Protein AF-A0A3A9EKT4-F1 (afdb_monomer_lite)

Secondary structure (DSSP, 8-state):
-EEEEEEEEEE--SSSSSPEEEEEEEEEEE-TTS-EEEEEEEEEEEEETTEEEE-SSHHHHSPPPTT--HHHHHHHHHHHTT---

Foldseek 3Di:
DDKAFPDKDWDDQQPPPGTKIKTKIWDWDQDPVRDIDIDIDMWIWDDDPVGTHIDPCVCVVPPDDRPDDPVNVSVSSSVVSVDDD

Sequence (85 aa):
HLYALKGVTCRDIDGDGLKDIVVLMSLSYLGEEEEPVVQADYSIYYQRTGGFYEDKEIKESIPCKEDDSMEEIVEKAREYWGWRA

pLDDT: mean 92.02, std 7.23, range [59.94, 98.44]

Structure (mmCIF, N/CA/C/O backbone):
data_AF-A0A3A9EKT4-F1
#
_entry.id   AF-A0A3A9EKT4-F1
#
loop_
_atom_site.group_PDB
_atom_site.id
_atom_site.type_symbol
_atom_site.label_atom_id
_atom_site.label_alt_id
_atom_site.label_comp_id
_atom_site.label_asym_id
_atom_site.label_entity_id
_atom_site.label_seq_id
_atom_site.pdbx_PDB_ins_code
_atom_site.Cartn_x
_atom_site.Cartn_y
_atom_site.Cartn_z
_atom_site.occupancy
_atom_site.B_iso_or_equiv
_atom_site.auth_seq_id
_atom_site.auth_comp_id
_atom_site.auth_asym_id
_atom_site.auth_atom_id
_atom_site.pdbx_PDB_model_num
ATOM 1 N N . HIS A 1 1 ? 0.815 -5.112 -23.550 1.00 59.94 1 HIS A N 1
ATOM 2 C CA . HIS A 1 1 ? 0.660 -4.644 -22.162 1.00 59.94 1 HIS A CA 1
ATOM 3 C C . HIS A 1 1 ? 0.311 -5.828 -21.284 1.00 59.94 1 HIS A C 1
ATOM 5 O O . HIS A 1 1 ? -0.767 -6.388 -21.457 1.00 59.94 1 HIS A O 1
ATOM 11 N N . LEU A 1 2 ? 1.228 -6.269 -20.425 1.00 68.75 2 LEU A N 1
ATOM 12 C CA . LEU A 1 2 ? 0.938 -7.325 -19.455 1.00 68.75 2 LEU A CA 1
ATOM 13 C C . LEU A 1 2 ? 0.835 -6.689 -18.072 1.00 68.75 2 LEU A C 1
ATOM 15 O O . LEU A 1 2 ? 1.782 -6.053 -17.608 1.00 68.75 2 LEU A O 1
ATOM 19 N N . TYR A 1 3 ? -0.322 -6.879 -17.443 1.00 78.25 3 TYR A N 1
ATOM 20 C CA . TYR A 1 3 ? -0.532 -6.586 -16.033 1.00 78.25 3 TYR A CA 1
ATOM 21 C C . TYR A 1 3 ? -0.172 -7.831 -15.230 1.00 78.25 3 TYR A C 1
ATOM 23 O O . TYR A 1 3 ? -0.689 -8.916 -15.504 1.00 78.25 3 TYR A O 1
ATOM 31 N N . ALA A 1 4 ? 0.698 -7.675 -14.241 1.00 88.94 4 ALA A N 1
ATOM 32 C CA . ALA A 1 4 ? 1.042 -8.731 -13.304 1.00 88.94 4 ALA A CA 1
ATOM 33 C C . ALA A 1 4 ? 0.704 -8.284 -11.883 1.00 88.94 4 ALA A C 1
ATOM 35 O O . ALA A 1 4 ? 1.150 -7.231 -11.429 1.00 88.94 4 ALA A O 1
ATOM 36 N N . LEU A 1 5 ? -0.078 -9.100 -11.176 1.00 92.12 5 LEU A N 1
ATOM 37 C CA . LEU A 1 5 ? -0.239 -8.975 -9.733 1.00 92.12 5 LEU A CA 1
ATOM 38 C C . LEU A 1 5 ? 1.042 -9.505 -9.079 1.00 92.12 5 LEU A C 1
ATOM 40 O O . LEU A 1 5 ? 1.306 -10.704 -9.138 1.00 92.12 5 LEU A O 1
ATOM 44 N N . LYS A 1 6 ? 1.840 -8.615 -8.482 1.00 92.00 6 LYS A N 1
ATOM 45 C CA . LYS A 1 6 ? 3.072 -8.984 -7.768 1.00 92.00 6 LYS A CA 1
ATOM 46 C C . LYS A 1 6 ? 2.757 -9.543 -6.379 1.00 92.00 6 LYS A C 1
ATOM 48 O O . LYS A 1 6 ? 3.439 -10.455 -5.922 1.00 92.00 6 LYS A O 1
ATOM 53 N N . GLY A 1 7 ? 1.714 -9.037 -5.719 1.00 94.38 7 GLY A N 1
ATOM 54 C CA . GLY A 1 7 ? 1.262 -9.581 -4.442 1.00 94.38 7 GLY A CA 1
ATOM 55 C C . GLY A 1 7 ? 0.122 -8.801 -3.800 1.00 94.38 7 GLY A C 1
ATOM 56 O O . GLY A 1 7 ? -0.206 -7.689 -4.210 1.00 94.38 7 GLY A O 1
ATOM 57 N N . VAL A 1 8 ? -0.458 -9.399 -2.761 1.00 97.25 8 VAL A N 1
ATOM 58 C CA . VAL A 1 8 ? -1.441 -8.772 -1.870 1.00 97.25 8 VAL A CA 1
ATOM 59 C C . VAL A 1 8 ? -1.049 -9.095 -0.433 1.00 97.25 8 VAL A C 1
ATOM 61 O O . VAL A 1 8 ? -0.676 -10.232 -0.145 1.00 97.25 8 VAL A O 1
ATOM 64 N N . THR A 1 9 ? -1.137 -8.122 0.468 1.00 97.44 9 THR A N 1
ATOM 65 C CA . THR A 1 9 ? -0.975 -8.348 1.910 1.00 97.44 9 THR A CA 1
ATOM 66 C C . THR A 1 9 ? -2.095 -7.684 2.700 1.00 97.44 9 THR A C 1
ATOM 68 O O . THR A 1 9 ? -2.716 -6.728 2.234 1.00 97.44 9 THR A O 1
ATOM 71 N N . CYS A 1 10 ? -2.365 -8.225 3.888 1.00 97.19 10 CYS A N 1
ATOM 72 C CA . CYS A 1 10 ? -3.380 -7.730 4.809 1.00 97.19 10 CYS A CA 1
ATOM 73 C C . CYS A 1 10 ? -2.739 -7.436 6.164 1.00 97.19 10 CYS A C 1
ATOM 75 O O . CYS A 1 10 ? -2.435 -8.353 6.935 1.00 97.19 10 CYS A O 1
ATOM 77 N N . ARG A 1 11 ? -2.483 -6.160 6.444 1.00 95.12 11 ARG A N 1
ATOM 78 C CA . ARG A 1 11 ? -1.772 -5.692 7.639 1.00 95.12 11 ARG A CA 1
ATOM 79 C C . ARG A 1 11 ? -2.360 -4.364 8.071 1.00 95.12 11 ARG A C 1
ATOM 81 O O . ARG A 1 11 ? -2.898 -3.645 7.255 1.00 95.12 11 ARG A O 1
ATOM 88 N N . ASP A 1 12 ? -2.254 -4.076 9.352 1.00 97.00 12 ASP A N 1
ATOM 89 C CA . ASP A 1 12 ? -2.601 -2.757 9.867 1.00 97.00 12 ASP A CA 1
ATOM 90 C C . ASP A 1 12 ? -1.465 -1.810 9.433 1.00 97.00 12 ASP A C 1
ATOM 92 O O . ASP A 1 12 ? -0.280 -2.108 9.683 1.00 97.00 12 ASP A O 1
ATOM 96 N N . ILE A 1 13 ? -1.816 -0.773 8.672 1.00 97.31 13 ILE A N 1
ATOM 97 C CA . ILE A 1 13 ? -0.896 0.179 8.036 1.00 97.31 13 ILE A CA 1
ATOM 98 C C . ILE A 1 13 ? -0.942 1.532 8.734 1.00 97.31 13 ILE A C 1
ATOM 100 O O . ILE A 1 13 ? 0.105 2.166 8.849 1.00 97.31 13 ILE A O 1
ATOM 104 N N . ASP A 1 14 ? -2.101 1.960 9.228 1.00 96.69 14 ASP A N 1
ATOM 105 C CA . ASP A 1 14 ? -2.272 3.299 9.799 1.00 96.69 14 ASP A CA 1
ATOM 106 C C . ASP A 1 14 ? -2.357 3.351 11.333 1.00 96.69 14 ASP A C 1
ATOM 108 O O . ASP A 1 14 ? -2.254 4.428 11.920 1.00 96.69 14 ASP A O 1
ATOM 112 N N . GLY A 1 15 ? -2.452 2.202 11.999 1.00 96.38 15 GLY A N 1
ATOM 113 C CA . GLY A 1 15 ? -2.334 2.103 13.455 1.00 96.38 15 GLY A CA 1
ATOM 114 C C . GLY A 1 15 ? -3.670 2.132 14.158 1.00 96.38 15 GLY A C 1
ATOM 115 O O . GLY A 1 15 ? -3.702 2.308 15.379 1.00 96.38 15 GLY A O 1
ATOM 116 N N . ASP A 1 16 ? -4.766 1.973 13.418 1.00 95.81 16 ASP A N 1
ATOM 117 C CA . ASP A 1 16 ? -6.113 2.016 13.968 1.00 95.81 16 ASP A CA 1
ATOM 118 C C . ASP A 1 16 ? -6.560 0.688 14.615 1.00 95.81 16 ASP A C 1
ATOM 120 O O . ASP A 1 16 ? -7.588 0.644 15.300 1.00 95.81 16 ASP A O 1
ATOM 124 N N . GLY A 1 17 ? -5.767 -0.380 14.473 1.00 95.75 17 GLY A N 1
ATOM 125 C CA . GLY A 1 17 ? -6.046 -1.711 15.011 1.00 95.75 17 GLY A CA 1
ATOM 126 C C . GLY A 1 17 ? -6.783 -2.640 14.038 1.00 95.75 17 GLY A C 1
ATOM 127 O O . GLY A 1 17 ? -7.024 -3.806 14.383 1.00 95.75 17 GLY A O 1
ATOM 128 N N . LEU A 1 18 ? -7.167 -2.164 12.851 1.00 96.44 18 LEU A N 1
ATOM 129 C CA . LEU A 1 18 ? -7.857 -2.917 11.802 1.00 96.44 18 LEU A CA 1
ATOM 130 C C . LEU A 1 18 ? -6.865 -3.407 10.736 1.00 96.44 18 LEU A C 1
ATOM 132 O O . LEU A 1 18 ? -5.686 -3.088 10.751 1.00 96.44 18 LEU A O 1
ATOM 136 N N . LYS A 1 19 ? -7.284 -4.314 9.846 1.00 96.62 19 LYS A N 1
ATOM 137 C CA . LYS A 1 19 ? -6.390 -4.837 8.798 1.00 96.62 19 LYS A CA 1
ATOM 138 C C . LYS A 1 19 ? -6.677 -4.129 7.487 1.00 96.62 19 LYS A C 1
ATOM 140 O O . LYS A 1 19 ? -7.748 -4.308 6.925 1.00 96.62 19 LYS A O 1
ATOM 145 N N . ASP A 1 20 ? -5.679 -3.457 6.944 1.00 98.12 20 ASP A N 1
ATOM 146 C CA . ASP A 1 20 ? -5.739 -2.822 5.633 1.00 98.12 20 ASP A CA 1
ATOM 147 C C . ASP A 1 20 ? -5.236 -3.766 4.545 1.00 98.12 20 ASP A C 1
ATOM 149 O O . ASP A 1 20 ? -4.555 -4.760 4.818 1.00 98.12 20 ASP A O 1
ATOM 153 N N . ILE A 1 21 ? -5.563 -3.456 3.292 1.00 98.31 21 ILE A N 1
ATOM 154 C CA . ILE A 1 21 ? -5.133 -4.228 2.124 1.00 98.31 21 ILE A CA 1
ATOM 155 C C . ILE A 1 21 ? -4.113 -3.414 1.341 1.00 98.31 21 ILE A C 1
ATOM 157 O O . ILE A 1 21 ? -4.394 -2.287 0.944 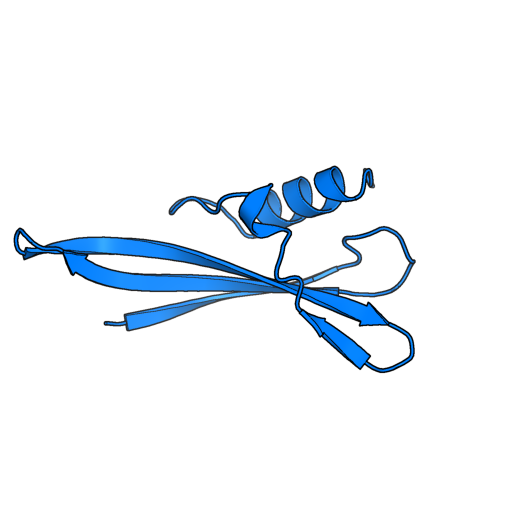1.00 98.31 21 ILE A O 1
ATOM 161 N N . VAL A 1 22 ? -2.966 -4.021 1.040 1.00 97.69 22 VAL A N 1
ATOM 162 C CA . VAL A 1 22 ? -1.987 -3.466 0.099 1.00 97.69 22 VAL A CA 1
ATOM 163 C C . VAL A 1 22 ? -1.873 -4.400 -1.095 1.00 97.69 22 VAL A C 1
ATOM 165 O O . VAL A 1 22 ? -1.623 -5.598 -0.940 1.00 97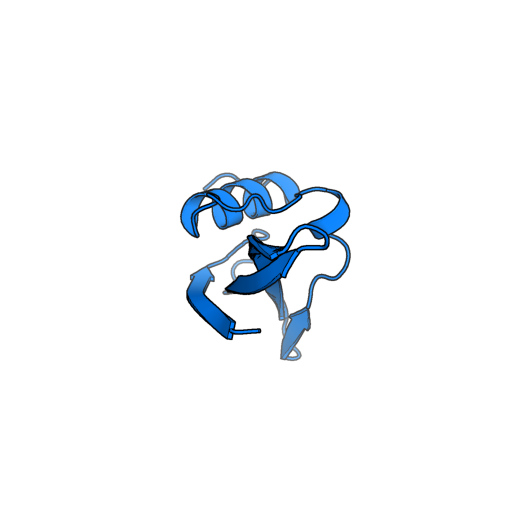.69 22 VAL A O 1
ATOM 168 N N . VAL A 1 23 ? -2.068 -3.851 -2.289 1.00 97.06 23 VAL A N 1
ATOM 169 C CA . VAL A 1 23 ? -1.958 -4.551 -3.572 1.00 97.06 23 VAL A CA 1
ATOM 170 C C . VAL A 1 23 ? -0.743 -4.003 -4.300 1.00 97.06 23 VAL A C 1
ATOM 172 O O . VAL A 1 23 ? -0.669 -2.800 -4.503 1.00 97.06 23 VAL A O 1
ATOM 175 N N . LEU A 1 24 ? 0.182 -4.868 -4.718 1.00 95.75 24 LEU A N 1
ATOM 176 C CA . LEU A 1 24 ? 1.345 -4.502 -5.529 1.00 95.75 24 LEU A CA 1
ATOM 177 C C . LEU A 1 24 ? 1.207 -5.126 -6.916 1.00 95.75 24 LEU A C 1
ATOM 179 O O . LEU A 1 24 ? 0.935 -6.325 -7.049 1.00 95.75 24 LEU A O 1
ATOM 183 N N . MET A 1 25 ? 1.434 -4.333 -7.955 1.00 93.94 25 MET A N 1
ATOM 184 C CA . MET A 1 25 ? 1.321 -4.759 -9.342 1.00 93.94 25 MET A CA 1
ATOM 185 C C . MET A 1 25 ? 2.446 -4.199 -10.209 1.00 93.94 25 MET A C 1
ATOM 187 O O . MET A 1 25 ? 3.186 -3.301 -9.816 1.00 93.94 25 MET A O 1
ATOM 191 N N . SER A 1 26 ? 2.582 -4.750 -11.409 1.00 91.81 26 SER A N 1
ATOM 192 C CA . SER A 1 26 ? 3.422 -4.173 -12.452 1.00 91.81 26 SER A CA 1
ATOM 193 C C . SER A 1 26 ? 2.737 -4.197 -13.805 1.00 91.81 26 SER A C 1
ATOM 195 O O . SER A 1 26 ? 2.061 -5.167 -14.157 1.00 91.81 26 SER A O 1
ATOM 197 N N . LEU A 1 27 ? 2.966 -3.142 -14.572 1.00 87.94 27 LEU A N 1
ATOM 198 C CA . LEU A 1 27 ? 2.565 -2.983 -15.955 1.00 87.94 27 LEU A CA 1
ATOM 199 C C . LEU A 1 27 ? 3.814 -3.035 -16.831 1.00 87.94 27 LEU A C 1
ATOM 201 O O . LEU A 1 27 ? 4.719 -2.226 -16.668 1.00 87.94 27 LEU A O 1
ATOM 205 N N . SER A 1 28 ? 3.847 -3.965 -17.780 1.00 86.44 28 SER A N 1
ATOM 206 C CA . SER A 1 28 ? 4.893 -4.007 -18.807 1.00 86.44 28 SER A CA 1
ATOM 207 C C . SER A 1 28 ? 4.355 -3.580 -20.167 1.00 86.44 28 SER A C 1
ATOM 209 O O . SER A 1 28 ? 3.256 -3.985 -20.574 1.00 86.44 28 SER A O 1
ATOM 211 N N . TYR A 1 29 ? 5.120 -2.752 -20.870 1.00 86.38 29 TYR A N 1
ATOM 212 C CA . TYR A 1 29 ? 4.771 -2.196 -22.175 1.00 86.38 29 TYR A CA 1
ATOM 213 C C . TYR A 1 29 ? 6.019 -1.906 -23.017 1.00 86.38 29 TYR A C 1
ATOM 215 O O . TYR A 1 29 ? 7.132 -1.957 -22.509 1.00 86.38 29 TYR A O 1
ATOM 223 N N . LEU A 1 30 ? 5.826 -1.669 -24.316 1.00 86.81 30 LEU A N 1
ATOM 224 C CA . LEU A 1 30 ? 6.885 -1.183 -25.201 1.00 86.81 30 LEU A CA 1
ATOM 225 C C . LEU A 1 30 ? 6.916 0.341 -25.111 1.00 86.81 30 LEU A C 1
ATOM 227 O O . LEU A 1 30 ? 5.869 0.970 -25.295 1.00 86.81 30 LEU A O 1
ATOM 231 N N . GLY A 1 31 ? 8.083 0.890 -24.788 1.00 84.25 31 GLY A N 1
ATOM 232 C CA . GLY A 1 31 ? 8.352 2.322 -24.772 1.00 84.25 31 GLY A CA 1
ATOM 233 C C . GLY A 1 31 ? 8.371 2.930 -26.174 1.00 84.25 31 GLY A C 1
ATOM 234 O O . GLY A 1 31 ? 8.107 2.259 -27.175 1.00 84.25 31 GLY A O 1
ATOM 235 N N . GLU A 1 32 ? 8.654 4.229 -26.241 1.00 87.00 32 GLU A N 1
ATOM 236 C CA . GLU A 1 32 ? 8.657 4.981 -27.501 1.00 87.00 32 GLU A CA 1
ATOM 237 C C . GLU A 1 32 ? 9.806 4.569 -28.440 1.00 87.00 32 GLU A C 1
ATOM 239 O O . GLU A 1 32 ? 9.667 4.711 -29.655 1.00 87.00 32 GLU A O 1
ATOM 244 N N . GLU A 1 33 ? 10.900 4.010 -27.912 1.00 89.44 33 GLU A N 1
ATOM 245 C CA . GLU A 1 33 ? 12.057 3.512 -28.672 1.00 89.44 33 GLU A CA 1
ATOM 246 C C . GLU A 1 33 ? 12.029 1.976 -28.859 1.00 89.44 33 GLU A C 1
ATOM 248 O O . GLU A 1 33 ? 13.052 1.358 -29.156 1.00 89.44 33 GLU A O 1
ATOM 253 N N . GLU A 1 34 ? 10.851 1.348 -28.718 1.00 85.25 34 GLU A N 1
ATOM 254 C CA . GLU A 1 34 ? 10.634 -0.111 -28.772 1.00 85.25 34 GLU A CA 1
ATOM 255 C C . GLU A 1 34 ? 11.373 -0.919 -27.682 1.00 85.25 34 GLU A C 1
ATOM 257 O O . GLU A 1 34 ? 11.539 -2.139 -27.774 1.00 85.25 34 GLU A O 1
ATOM 262 N N . GLU A 1 35 ? 11.775 -0.262 -26.601 1.00 87.56 35 GLU A N 1
ATOM 263 C CA . GLU A 1 35 ? 12.384 -0.867 -25.427 1.00 87.56 35 GLU A CA 1
ATOM 264 C C . GLU A 1 35 ? 11.326 -1.435 -24.458 1.00 87.56 35 GLU A C 1
ATOM 266 O O . GLU A 1 35 ? 10.256 -0.849 -24.272 1.00 87.56 35 GLU A O 1
ATOM 271 N N . PRO A 1 36 ? 11.571 -2.594 -23.815 1.00 84.38 36 PRO A N 1
ATOM 272 C CA . PRO A 1 36 ? 10.656 -3.123 -22.811 1.00 84.38 36 PRO A CA 1
ATOM 273 C C . PRO A 1 36 ? 10.735 -2.286 -21.527 1.00 84.38 36 PRO A C 1
ATOM 275 O O . PRO A 1 36 ? 11.762 -2.272 -20.852 1.00 84.38 36 PRO A O 1
ATOM 278 N N . VAL A 1 37 ? 9.626 -1.643 -21.161 1.00 87.00 37 VAL A N 1
ATOM 279 C CA . VAL A 1 37 ? 9.475 -0.874 -19.919 1.00 87.00 37 VAL A CA 1
ATOM 280 C C . VAL A 1 37 ? 8.617 -1.661 -18.934 1.00 87.00 37 VAL A C 1
ATOM 282 O O . VAL A 1 37 ? 7.556 -2.181 -19.296 1.00 87.00 37 VAL A O 1
ATOM 285 N N . VAL A 1 38 ? 9.054 -1.732 -17.675 1.00 85.50 38 VAL A N 1
ATOM 286 C CA . VAL A 1 38 ? 8.276 -2.286 -16.562 1.00 85.50 38 VAL A CA 1
ATOM 287 C C . VAL A 1 38 ? 8.041 -1.183 -15.541 1.00 85.50 38 VAL A C 1
ATOM 289 O O . VAL A 1 38 ? 8.969 -0.622 -14.978 1.00 85.50 38 VAL A O 1
ATOM 292 N N . GLN A 1 39 ? 6.777 -0.877 -15.279 1.00 87.44 39 GLN A N 1
ATOM 293 C CA . GLN A 1 39 ? 6.376 0.085 -14.263 1.00 87.44 39 GLN A CA 1
ATOM 294 C C . GLN A 1 39 ? 5.709 -0.658 -13.108 1.00 87.44 39 GLN A C 1
ATOM 296 O O . GLN A 1 39 ? 4.775 -1.429 -13.329 1.00 87.44 39 GLN A O 1
ATOM 301 N N . ALA A 1 40 ? 6.180 -0.448 -11.880 1.00 90.69 40 ALA A N 1
ATOM 302 C CA . ALA A 1 40 ? 5.498 -0.925 -10.681 1.00 90.69 40 ALA A CA 1
ATOM 303 C C . ALA A 1 40 ? 4.488 0.116 -10.185 1.00 90.69 40 ALA A C 1
ATOM 305 O O . ALA A 1 40 ? 4.680 1.318 -10.367 1.00 90.69 40 ALA A O 1
ATOM 306 N N . ASP A 1 41 ? 3.411 -0.359 -9.571 1.00 93.25 41 ASP A N 1
ATOM 307 C CA . ASP A 1 41 ? 2.430 0.479 -8.888 1.00 93.25 41 ASP A CA 1
ATOM 308 C C . ASP A 1 41 ? 1.808 -0.306 -7.725 1.00 93.25 41 ASP A C 1
ATOM 310 O O . ASP A 1 41 ? 1.852 -1.540 -7.699 1.00 93.25 41 ASP A O 1
ATOM 314 N N . TYR A 1 42 ? 1.210 0.391 -6.766 1.00 95.44 42 TYR A N 1
ATOM 315 C CA . TYR A 1 42 ? 0.506 -0.221 -5.643 1.00 95.44 42 TYR A CA 1
ATOM 316 C C . TYR A 1 42 ? -0.796 0.516 -5.325 1.00 95.44 42 TYR A C 1
ATOM 318 O O . TYR A 1 42 ? -0.950 1.677 -5.673 1.00 95.44 42 TYR A O 1
ATOM 326 N N . SER A 1 43 ? -1.734 -0.127 -4.636 1.00 96.88 43 SER A N 1
ATOM 327 C CA . SER A 1 43 ? -2.901 0.538 -4.036 1.00 96.88 43 SER A CA 1
ATOM 328 C C . SER A 1 43 ? -3.038 0.101 -2.584 1.00 96.88 43 SER A C 1
ATOM 330 O O . SER A 1 43 ? -2.792 -1.065 -2.264 1.00 96.88 43 SER A O 1
ATOM 332 N N . ILE A 1 44 ? -3.447 1.026 -1.717 1.00 97.88 44 ILE A N 1
ATOM 333 C CA . ILE A 1 44 ? -3.731 0.759 -0.303 1.00 97.88 44 ILE A CA 1
ATOM 334 C C . ILE A 1 44 ? -5.208 1.024 -0.056 1.00 97.88 44 ILE A C 1
ATOM 336 O O . ILE A 1 44 ? 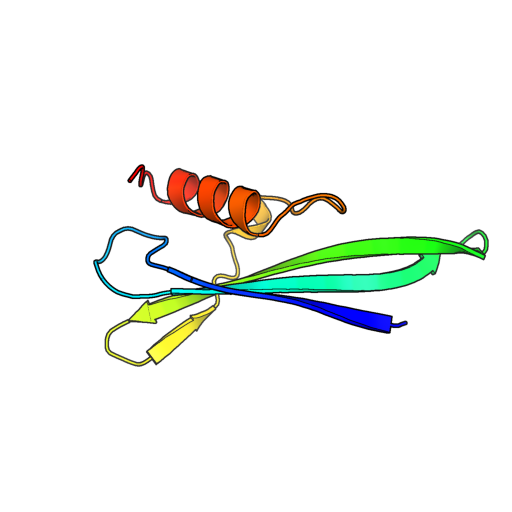-5.743 2.035 -0.505 1.00 97.88 44 ILE A O 1
ATOM 340 N N . TYR A 1 45 ? -5.864 0.105 0.642 1.00 98.44 45 TYR A N 1
ATOM 341 C CA . TYR A 1 45 ? -7.251 0.231 1.055 1.00 98.44 45 TYR A CA 1
ATOM 342 C C . TYR A 1 45 ? -7.333 0.113 2.568 1.00 98.44 45 TYR A C 1
ATOM 344 O O . TYR A 1 45 ? -7.094 -0.974 3.102 1.00 98.44 45 TYR A O 1
ATOM 352 N N . TYR A 1 46 ? -7.717 1.194 3.240 1.00 98.06 46 TYR A N 1
ATOM 353 C CA . TYR A 1 46 ? -7.875 1.172 4.689 1.00 98.06 46 TYR A CA 1
ATOM 354 C C . TYR A 1 46 ? -9.215 0.584 5.086 1.00 98.06 46 TYR A C 1
ATOM 356 O O . TYR A 1 46 ? -10.257 0.935 4.511 1.00 98.06 46 TYR A O 1
ATOM 364 N N . GLN A 1 47 ? -9.199 -0.292 6.083 1.00 98.31 47 GLN A N 1
ATOM 365 C CA . GLN A 1 47 ? -10.421 -0.804 6.674 1.00 98.31 47 GLN A CA 1
ATOM 366 C C . GLN A 1 47 ? -11.016 0.242 7.614 1.00 98.31 47 GLN A C 1
ATOM 368 O O . GLN A 1 47 ? -10.355 0.769 8.495 1.00 98.31 47 GLN A O 1
ATOM 373 N N . ARG A 1 48 ? -12.314 0.503 7.475 1.00 96.25 48 ARG A N 1
ATOM 374 C CA . ARG A 1 48 ? -13.121 1.258 8.439 1.00 96.25 48 ARG A CA 1
ATOM 375 C C . ARG A 1 48 ? -14.372 0.457 8.779 1.00 96.25 48 ARG A C 1
ATOM 377 O O . ARG A 1 48 ? -14.676 -0.562 8.159 1.00 96.25 48 ARG A O 1
ATOM 384 N N . THR A 1 49 ? -15.158 0.942 9.737 1.00 91.81 49 THR A N 1
ATOM 385 C CA . THR A 1 49 ? -16.406 0.287 10.175 1.00 91.81 49 THR A CA 1
ATOM 386 C C . THR A 1 49 ? -17.415 0.046 9.043 1.00 91.81 49 THR A C 1
ATOM 388 O O . THR A 1 49 ? -18.233 -0.864 9.148 1.00 91.81 49 THR A O 1
ATOM 391 N N . GLY A 1 50 ? -17.353 0.831 7.961 1.00 93.19 50 GLY A N 1
ATOM 392 C CA . GLY A 1 50 ? -18.233 0.727 6.793 1.00 93.19 50 GLY A CA 1
ATOM 393 C C . GLY A 1 50 ? -17.679 -0.059 5.598 1.00 93.19 50 GLY A C 1
ATOM 394 O O . GLY A 1 50 ? -18.400 -0.208 4.614 1.00 93.19 50 GLY A O 1
ATOM 395 N N . GLY A 1 51 ? -16.436 -0.551 5.651 1.00 96.38 51 GLY A N 1
AT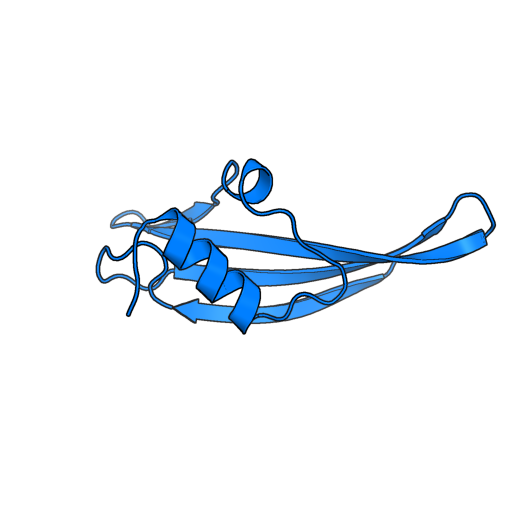OM 396 C CA . GLY A 1 51 ? -15.790 -1.248 4.533 1.00 96.38 51 GLY A CA 1
ATOM 397 C C . GLY A 1 51 ? -14.362 -0.773 4.271 1.00 96.38 51 GLY A C 1
ATOM 398 O O . GLY A 1 51 ? -13.708 -0.246 5.164 1.00 96.38 51 GLY A O 1
ATOM 399 N N . PHE A 1 52 ? -13.889 -0.974 3.042 1.00 97.81 52 PHE A N 1
ATOM 400 C CA . PHE A 1 52 ? -12.538 -0.619 2.607 1.00 97.81 52 PHE A CA 1
ATOM 401 C C . PHE A 1 52 ? -12.554 0.620 1.714 1.00 97.81 52 PHE A C 1
ATOM 403 O O . PHE A 1 52 ? -13.385 0.719 0.809 1.00 97.81 52 PHE A O 1
ATOM 410 N N . TYR A 1 53 ? -11.616 1.535 1.945 1.00 97.75 53 TYR A N 1
ATOM 411 C CA . TYR A 1 53 ? -11.522 2.803 1.225 1.00 97.75 53 TYR A CA 1
ATOM 412 C C . TYR A 1 53 ? -10.121 2.970 0.648 1.00 97.75 53 TYR A C 1
ATOM 414 O O . TYR A 1 53 ? -9.141 2.902 1.383 1.00 97.75 53 TYR A O 1
ATOM 422 N N . GLU A 1 54 ? -10.039 3.165 -0.667 1.00 97.81 54 GLU A N 1
ATOM 423 C CA . GLU A 1 54 ? -8.769 3.372 -1.366 1.00 97.81 54 GLU A CA 1
ATOM 424 C C . GLU A 1 54 ? -8.128 4.705 -0.968 1.00 97.81 54 GLU A C 1
ATOM 426 O O . GLU A 1 54 ? -8.788 5.749 -0.997 1.00 97.81 54 GLU A O 1
ATOM 431 N N . ASP A 1 55 ? -6.833 4.669 -0.667 1.00 96.81 55 ASP A N 1
ATOM 432 C CA . ASP A 1 55 ? -6.002 5.858 -0.538 1.00 96.81 55 ASP A CA 1
ATOM 433 C C . ASP A 1 55 ? -5.544 6.341 -1.916 1.00 96.81 55 ASP A C 1
ATOM 435 O O . ASP A 1 55 ? -4.775 5.672 -2.614 1.00 96.81 55 ASP A O 1
ATOM 439 N N . LYS A 1 56 ? -6.027 7.519 -2.307 1.00 94.56 56 LYS A N 1
ATOM 440 C CA . LYS A 1 56 ? -5.709 8.135 -3.598 1.00 94.56 56 LYS A CA 1
ATOM 441 C C . LYS A 1 56 ? -4.576 9.154 -3.515 1.00 94.56 56 LYS A C 1
ATOM 443 O O . LYS A 1 56 ? -4.088 9.566 -4.561 1.00 94.56 56 LYS A O 1
ATOM 448 N N . GLU A 1 57 ? -4.168 9.545 -2.310 1.00 94.06 57 GLU A N 1
ATOM 449 C CA . GLU A 1 57 ? -3.240 10.658 -2.076 1.00 94.06 57 GLU A CA 1
ATOM 450 C C . GLU A 1 57 ? -1.861 10.165 -1.615 1.00 94.06 57 GLU A C 1
ATOM 452 O O . GLU A 1 57 ? -0.848 10.803 -1.895 1.00 94.06 57 GLU A O 1
ATOM 457 N N . ILE A 1 58 ? -1.770 8.984 -0.991 1.00 93.38 58 ILE A N 1
ATOM 458 C CA . ILE A 1 58 ? -0.505 8.444 -0.463 1.00 93.38 58 ILE A CA 1
ATOM 459 C C . ILE A 1 58 ? 0.604 8.322 -1.507 1.00 93.38 58 ILE A C 1
ATOM 461 O O . ILE A 1 58 ? 1.779 8.491 -1.182 1.00 93.38 58 ILE A O 1
ATOM 465 N N . LYS A 1 59 ? 0.247 8.085 -2.773 1.00 91.75 59 LYS A N 1
ATOM 466 C CA . LYS A 1 59 ? 1.209 7.967 -3.880 1.00 91.75 59 LYS A CA 1
ATOM 467 C C . LYS A 1 59 ? 1.953 9.270 -4.167 1.00 91.75 59 LYS A C 1
ATOM 469 O O . LYS A 1 59 ? 3.053 9.230 -4.710 1.00 91.75 59 LYS A O 1
ATOM 474 N N . GLU A 1 60 ? 1.380 10.416 -3.801 1.00 92.19 60 GLU A N 1
ATOM 475 C CA . GLU A 1 60 ? 2.054 11.713 -3.926 1.00 92.19 60 GLU A CA 1
ATOM 476 C C . GLU A 1 60 ? 3.205 11.842 -2.922 1.00 92.19 60 GLU A C 1
ATOM 478 O O . GLU A 1 60 ? 4.203 12.506 -3.193 1.00 92.19 60 GLU A O 1
ATOM 483 N N . SER A 1 61 ? 3.085 11.170 -1.773 1.00 93.19 61 SER A N 1
ATOM 484 C CA . SER A 1 61 ? 4.108 11.152 -0.724 1.00 93.19 61 SER A CA 1
ATOM 485 C C . SER A 1 61 ? 5.084 9.982 -0.871 1.00 93.19 61 SER A C 1
ATOM 487 O O . SER A 1 61 ? 6.2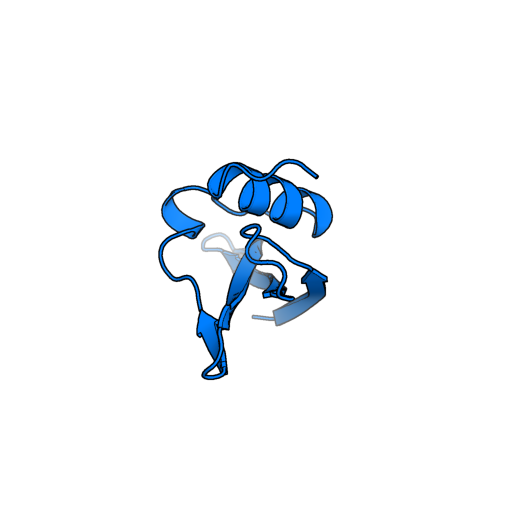69 10.124 -0.570 1.00 93.19 61 SER A O 1
ATOM 489 N N . ILE A 1 62 ? 4.604 8.829 -1.342 1.00 93.12 62 ILE A N 1
ATOM 490 C CA . ILE A 1 62 ? 5.378 7.595 -1.484 1.00 93.12 62 ILE A CA 1
ATOM 491 C C . ILE A 1 62 ? 5.327 7.145 -2.952 1.00 93.12 62 ILE A C 1
ATOM 493 O O . ILE A 1 62 ? 4.443 6.384 -3.347 1.00 93.12 62 ILE A O 1
ATOM 497 N N . PRO A 1 63 ? 6.277 7.586 -3.791 1.00 90.69 63 PRO A N 1
ATOM 498 C CA . PRO A 1 63 ? 6.372 7.078 -5.150 1.00 90.69 63 PRO A CA 1
ATOM 499 C C . PRO A 1 63 ? 6.837 5.615 -5.149 1.00 90.69 63 PRO A C 1
ATOM 501 O O . PRO A 1 63 ? 7.751 5.240 -4.408 1.00 90.69 63 PRO A O 1
ATOM 504 N N . CYS A 1 64 ? 6.231 4.802 -6.015 1.00 90.44 64 CYS A N 1
ATOM 505 C CA . CYS A 1 64 ? 6.620 3.411 -6.238 1.00 90.44 64 CYS A CA 1
ATOM 506 C C . CYS A 1 64 ? 7.762 3.322 -7.255 1.00 90.44 64 CYS A C 1
ATOM 508 O O . CYS A 1 64 ? 7.704 3.938 -8.322 1.00 90.44 64 CYS A O 1
ATOM 510 N N . LYS A 1 65 ? 8.788 2.538 -6.935 1.00 89.44 65 LYS A N 1
ATOM 511 C CA . LYS A 1 65 ? 9.890 2.188 -7.835 1.00 89.44 65 LYS A CA 1
ATOM 512 C C . LYS A 1 65 ? 9.690 0.790 -8.408 1.00 89.44 65 LYS A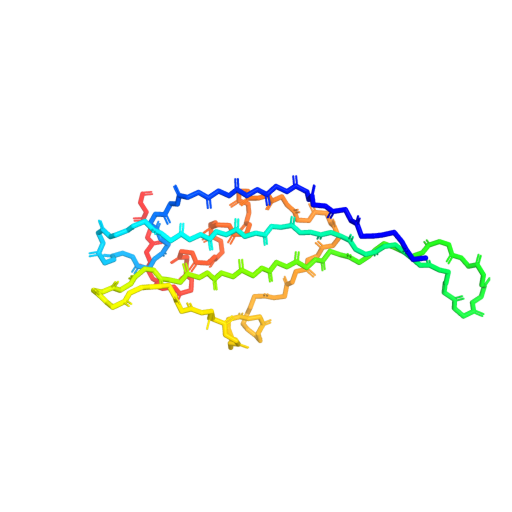 C 1
ATOM 514 O O . LYS A 1 65 ? 9.010 -0.042 -7.818 1.00 89.44 65 LYS A O 1
ATOM 519 N N . GLU A 1 66 ? 10.304 0.516 -9.557 1.00 85.31 66 GLU A N 1
ATOM 520 C CA . GLU A 1 66 ? 10.181 -0.775 -10.250 1.00 85.31 66 GLU A CA 1
ATOM 521 C C . GLU A 1 66 ? 10.587 -1.976 -9.372 1.00 85.31 66 GLU A C 1
ATOM 523 O O . GLU A 1 66 ? 9.937 -3.032 -9.410 1.00 85.31 66 GLU A O 1
ATOM 528 N N . ASP A 1 67 ? 11.637 -1.782 -8.574 1.00 87.31 67 ASP A N 1
ATOM 529 C CA . ASP A 1 67 ? 12.272 -2.750 -7.685 1.00 87.31 67 ASP A CA 1
ATOM 530 C C . ASP A 1 67 ? 11.686 -2.777 -6.266 1.00 87.31 67 ASP A C 1
ATOM 532 O O . ASP A 1 67 ? 12.090 -3.634 -5.481 1.00 87.31 67 ASP A O 1
ATOM 536 N N . ASP A 1 68 ? 10.708 -1.915 -5.952 1.00 91.62 68 ASP A N 1
ATOM 537 C CA . ASP A 1 68 ? 10.072 -1.917 -4.633 1.00 91.62 68 ASP A CA 1
ATOM 538 C C . ASP A 1 68 ? 9.411 -3.278 -4.353 1.00 91.62 68 ASP A C 1
ATOM 540 O O . ASP A 1 68 ? 8.619 -3.825 -5.137 1.00 91.62 68 ASP A O 1
ATOM 544 N N . SER A 1 69 ? 9.722 -3.808 -3.177 1.00 93.69 69 SER A N 1
ATOM 545 C CA . SER A 1 69 ? 9.113 -5.005 -2.618 1.00 93.69 69 SER A CA 1
ATOM 546 C C . SER A 1 69 ? 7.851 -4.680 -1.814 1.00 93.69 69 SER A C 1
ATOM 548 O O . SER A 1 69 ? 7.618 -3.557 -1.366 1.00 93.69 69 SER A O 1
ATOM 550 N N . MET A 1 70 ? 7.027 -5.703 -1.569 1.00 95.81 70 MET A N 1
ATOM 551 C CA . MET A 1 70 ? 5.830 -5.567 -0.730 1.00 95.81 70 MET A CA 1
ATOM 552 C C . MET A 1 70 ? 6.153 -5.096 0.699 1.00 95.81 70 MET A C 1
ATOM 554 O O . MET A 1 70 ? 5.358 -4.376 1.300 1.00 95.81 70 MET A O 1
ATOM 558 N N . GLU A 1 71 ? 7.291 -5.510 1.263 1.00 95.56 71 GLU A N 1
ATOM 559 C CA . GLU A 1 71 ? 7.684 -5.092 2.612 1.00 95.56 71 GLU A CA 1
ATOM 560 C C . GLU A 1 71 ? 8.087 -3.618 2.651 1.00 95.56 71 GLU A C 1
ATOM 562 O O . GLU A 1 71 ? 7.589 -2.889 3.503 1.00 95.56 71 GLU A O 1
ATOM 567 N N . GLU A 1 72 ? 8.869 -3.144 1.678 1.00 95.56 72 GLU A N 1
ATOM 568 C CA . GLU A 1 72 ? 9.269 -1.733 1.604 1.00 95.56 72 GLU A CA 1
ATOM 569 C C . GLU A 1 72 ? 8.068 -0.800 1.425 1.00 95.56 72 GLU A C 1
ATOM 571 O O . GLU A 1 72 ? 8.006 0.248 2.066 1.00 95.56 72 GLU A O 1
ATOM 576 N N . ILE A 1 73 ? 7.085 -1.175 0.596 1.00 95.75 73 ILE A N 1
ATOM 577 C CA . ILE A 1 73 ? 5.847 -0.393 0.453 1.00 95.75 73 ILE A CA 1
ATOM 578 C C . ILE A 1 73 ? 5.087 -0.327 1.779 1.00 95.75 73 ILE A C 1
ATOM 580 O O . ILE A 1 73 ? 4.612 0.742 2.159 1.00 95.75 73 ILE A O 1
ATOM 584 N N . VAL A 1 74 ? 4.997 -1.439 2.512 1.00 96.06 74 VAL A N 1
ATOM 585 C CA . VAL A 1 74 ? 4.320 -1.460 3.814 1.00 96.06 74 VAL A CA 1
ATOM 586 C C . VAL A 1 74 ? 5.060 -0.630 4.860 1.00 96.06 74 VAL A C 1
ATOM 588 O O . VAL A 1 74 ? 4.412 0.102 5.604 1.00 96.06 74 VAL A O 1
ATOM 591 N N . GLU A 1 75 ? 6.386 -0.714 4.927 1.00 95.81 75 GLU A N 1
ATOM 592 C CA . GLU A 1 75 ? 7.182 0.078 5.869 1.00 95.81 75 GLU A CA 1
ATOM 593 C C . GLU A 1 75 ? 7.051 1.579 5.596 1.00 95.81 75 GLU A C 1
ATOM 595 O O . GLU A 1 75 ? 6.748 2.337 6.519 1.00 95.81 75 GLU A O 1
ATOM 600 N N . LYS A 1 76 ? 7.177 2.006 4.331 1.00 95.75 76 LYS A N 1
ATOM 601 C CA . LYS A 1 76 ? 6.985 3.412 3.939 1.00 95.75 76 LYS A CA 1
ATOM 602 C C . LYS A 1 76 ? 5.566 3.893 4.257 1.00 95.75 76 LYS A C 1
ATOM 604 O O . LYS A 1 76 ? 5.397 4.990 4.781 1.00 95.75 76 LYS A O 1
ATOM 609 N N . ALA A 1 77 ? 4.545 3.080 3.966 1.00 96.19 77 ALA A N 1
ATOM 610 C CA . ALA A 1 77 ? 3.152 3.441 4.230 1.00 96.19 77 ALA A CA 1
ATOM 611 C C . ALA A 1 77 ? 2.867 3.590 5.730 1.00 96.19 77 ALA A C 1
ATOM 613 O O . ALA A 1 77 ? 2.197 4.531 6.141 1.00 96.19 77 ALA A O 1
ATOM 614 N N . ARG A 1 78 ? 3.432 2.712 6.563 1.00 96.38 78 ARG A N 1
ATOM 615 C CA . ARG A 1 78 ? 3.352 2.841 8.023 1.00 96.38 78 ARG A CA 1
ATOM 616 C C . ARG A 1 78 ? 4.059 4.090 8.531 1.00 96.38 78 ARG A C 1
ATOM 618 O O . ARG A 1 78 ? 3.514 4.810 9.364 1.00 96.38 78 ARG A O 1
ATOM 625 N N . GLU A 1 79 ? 5.236 4.392 7.987 1.00 95.81 79 GLU A N 1
ATOM 626 C CA . GLU A 1 79 ? 5.962 5.614 8.325 1.00 95.81 79 GLU A CA 1
ATOM 627 C C . GLU A 1 79 ? 5.176 6.883 7.965 1.00 95.81 79 GLU A C 1
ATOM 629 O O . GLU A 1 79 ? 5.168 7.823 8.759 1.00 95.81 79 GLU A O 1
ATOM 634 N N . TYR A 1 80 ? 4.458 6.894 6.836 1.00 95.00 80 TYR A N 1
ATOM 635 C CA . TYR A 1 80 ? 3.563 7.996 6.458 1.00 95.00 80 TYR A CA 1
ATOM 636 C C . TYR A 1 80 ? 2.484 8.271 7.516 1.00 95.00 80 TYR A C 1
ATOM 638 O O . TYR A 1 80 ? 2.223 9.430 7.836 1.00 95.00 80 TYR A O 1
ATOM 646 N N . TRP A 1 81 ? 1.930 7.227 8.136 1.00 95.38 81 TRP A N 1
ATOM 647 C CA . TRP A 1 81 ? 0.983 7.352 9.252 1.00 95.38 81 TRP A CA 1
ATOM 648 C C . TRP A 1 81 ? 1.643 7.592 10.616 1.00 95.38 81 TRP A C 1
ATOM 650 O O . TRP A 1 81 ? 0.963 7.685 11.636 1.00 95.38 81 TRP A O 1
ATOM 660 N N . GLY A 1 82 ? 2.973 7.699 10.669 1.00 94.81 82 GLY A N 1
ATOM 661 C CA . GLY A 1 82 ? 3.713 7.816 11.923 1.00 94.81 82 GLY A CA 1
ATOM 662 C C . GLY A 1 82 ? 3.694 6.536 12.759 1.00 94.81 82 GLY A C 1
ATOM 663 O O . GLY A 1 82 ? 4.032 6.572 13.945 1.00 94.81 82 GLY A O 1
ATOM 664 N N . TRP A 1 83 ? 3.332 5.400 12.163 1.00 91.88 83 TRP A N 1
ATOM 665 C CA . TRP A 1 83 ? 3.345 4.119 12.837 1.00 91.88 83 TRP A CA 1
ATOM 666 C C . TRP A 1 83 ? 4.665 3.382 12.612 1.00 91.88 83 TRP A C 1
ATOM 668 O O . TRP A 1 83 ? 5.054 3.042 11.500 1.00 91.88 83 TRP A O 1
ATOM 678 N N . ARG A 1 84 ? 5.355 3.076 13.711 1.00 76.12 84 ARG A N 1
ATOM 679 C CA . ARG A 1 84 ? 6.427 2.081 13.762 1.00 76.12 84 ARG A CA 1
ATOM 680 C C . ARG A 1 84 ? 6.018 0.976 14.738 1.00 76.12 84 ARG A C 1
ATOM 682 O O . ARG A 1 84 ? 5.845 1.255 15.923 1.00 76.12 84 ARG A O 1
ATOM 689 N N . ALA A 1 85 ? 5.766 -0.226 14.220 1.00 60.84 85 ALA A N 1
ATOM 690 C CA . ALA A 1 85 ? 5.534 -1.435 15.017 1.00 60.84 85 ALA A CA 1
ATOM 691 C C . ALA A 1 85 ? 6.867 -2.093 15.381 1.00 60.84 85 ALA A C 1
ATOM 693 O O . ALA A 1 85 ? 7.763 -2.087 14.508 1.00 60.84 85 ALA A O 1
#

Radius of gyration: 14.26 Å; chains: 1; bounding box: 31×21×44 Å